Protein AF-A0A251UHU2-F1 (afdb_monomer)

Structure (mmCIF, N/CA/C/O backbone):
data_AF-A0A251UHU2-F1
#
_entry.id   AF-A0A251UHU2-F1
#
loop_
_atom_site.group_PDB
_atom_site.id
_atom_site.type_symbol
_atom_site.label_atom_id
_atom_site.label_alt_id
_atom_site.label_comp_id
_atom_site.label_asym_id
_atom_site.label_entity_id
_atom_site.label_seq_id
_atom_site.pdbx_PDB_ins_code
_atom_site.Cartn_x
_atom_site.Cartn_y
_atom_site.Cartn_z
_atom_site.occupancy
_atom_site.B_iso_or_equiv
_atom_site.auth_seq_id
_atom_site.auth_comp_id
_atom_site.auth_asym_id
_atom_site.auth_atom_id
_atom_site.pdbx_PDB_model_num
ATOM 1 N N . MET A 1 1 ? 0.086 -1.955 7.452 1.00 86.25 1 MET A N 1
ATOM 2 C CA . MET A 1 1 ? -1.345 -1.619 7.609 1.00 86.25 1 MET A CA 1
ATOM 3 C C . MET A 1 1 ? -1.827 -0.947 6.335 1.00 86.25 1 MET A C 1
ATOM 5 O O . MET A 1 1 ? -0.996 -0.385 5.625 1.00 86.25 1 MET A O 1
ATOM 9 N N . VAL A 1 2 ? -3.123 -1.005 6.042 1.00 81.69 2 VAL A N 1
ATOM 10 C CA . VAL A 1 2 ? -3.738 -0.276 4.916 1.00 81.69 2 VAL A CA 1
ATOM 11 C C . VAL A 1 2 ? -4.543 0.899 5.476 1.00 81.69 2 VAL A C 1
ATOM 13 O O . VAL A 1 2 ? -5.073 0.799 6.578 1.00 81.69 2 VAL A O 1
ATOM 16 N N . GLU A 1 3 ? -4.588 2.030 4.779 1.00 79.31 3 GLU A N 1
ATOM 17 C CA . GLU A 1 3 ? -5.449 3.163 5.156 1.00 79.31 3 GLU A CA 1
ATOM 18 C C . GLU A 1 3 ? -6.818 3.017 4.476 1.00 79.31 3 GLU A C 1
ATOM 20 O O . GLU A 1 3 ? -6.884 2.808 3.262 1.00 79.31 3 GLU A O 1
ATOM 25 N N . ASN A 1 4 ? -7.906 3.122 5.245 1.00 69.50 4 ASN A N 1
ATOM 26 C CA . ASN A 1 4 ? -9.261 3.173 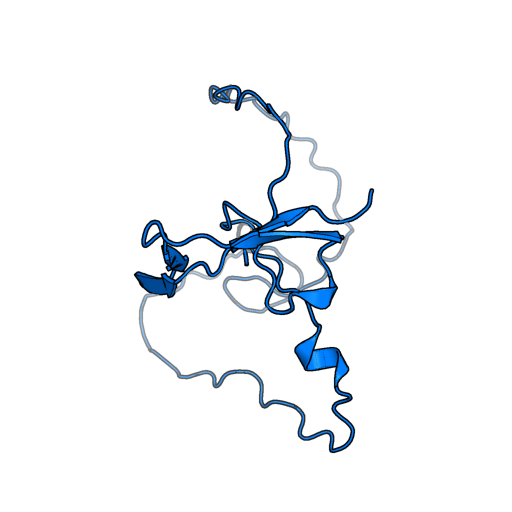4.690 1.00 69.50 4 ASN A CA 1
ATOM 27 C C . ASN A 1 4 ? -9.609 4.628 4.353 1.00 69.50 4 ASN A C 1
ATOM 29 O O . ASN A 1 4 ? -10.027 5.403 5.213 1.00 69.50 4 ASN A O 1
ATOM 33 N N . ASP A 1 5 ? -9.479 4.998 3.082 1.00 59.56 5 ASP A N 1
ATOM 34 C CA . ASP A 1 5 ? -10.172 6.167 2.554 1.00 59.56 5 ASP A CA 1
ATOM 35 C C . ASP A 1 5 ? -11.668 5.803 2.441 1.00 59.56 5 ASP A C 1
ATOM 37 O O . ASP A 1 5 ? -12.067 5.132 1.490 1.00 59.56 5 ASP A O 1
ATOM 41 N N . GLU A 1 6 ? -12.531 6.263 3.357 1.00 53.69 6 GLU A N 1
ATOM 42 C CA . GLU A 1 6 ? -14.007 6.203 3.215 1.00 53.69 6 GLU A CA 1
ATOM 43 C C . GLU A 1 6 ? -14.516 7.128 2.087 1.00 53.69 6 GLU A C 1
ATOM 45 O O . GLU A 1 6 ? -15.495 7.864 2.210 1.00 53.69 6 GLU A O 1
ATOM 50 N N . LYS A 1 7 ? -13.837 7.128 0.942 1.00 48.09 7 LYS A N 1
ATOM 51 C CA . LYS A 1 7 ? -14.311 7.758 -0.277 1.00 48.09 7 LYS A CA 1
ATOM 52 C C . LYS A 1 7 ? -15.122 6.708 -1.012 1.00 48.09 7 LYS A C 1
ATOM 54 O O . LYS A 1 7 ? -14.588 5.894 -1.760 1.00 48.09 7 LYS A O 1
ATOM 59 N N . THR A 1 8 ? -16.439 6.779 -0.853 1.00 41.94 8 THR A N 1
ATOM 60 C CA . THR A 1 8 ? -17.420 6.199 -1.780 1.00 41.94 8 THR A CA 1
ATOM 61 C C . THR A 1 8 ? -17.334 6.907 -3.142 1.00 41.94 8 THR A C 1
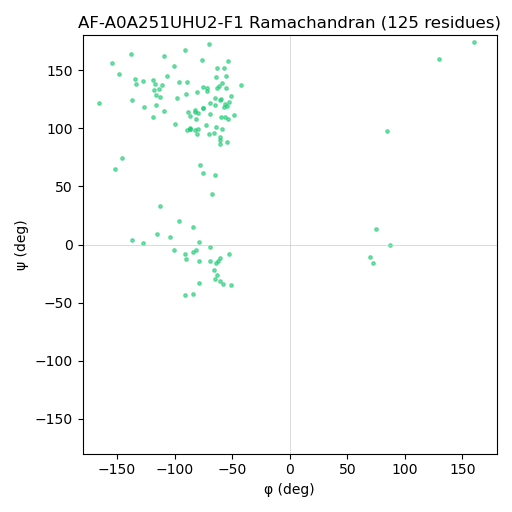ATOM 63 O O . THR A 1 8 ? -18.269 7.529 -3.636 1.00 41.94 8 THR A O 1
ATOM 66 N N . GLY A 1 9 ? -16.165 6.843 -3.776 1.00 43.12 9 GLY A N 1
ATOM 67 C CA . GLY A 1 9 ? -15.940 7.319 -5.125 1.00 43.12 9 GLY A CA 1
ATOM 68 C C . GLY A 1 9 ? -16.409 6.246 -6.089 1.00 43.12 9 GLY A C 1
ATOM 69 O O . GLY A 1 9 ? -15.686 5.292 -6.357 1.00 43.12 9 GLY A O 1
ATOM 70 N N . LYS A 1 10 ? -17.625 6.390 -6.625 1.00 38.62 10 LYS A N 1
ATOM 71 C CA . LYS A 1 10 ? -18.051 5.627 -7.803 1.00 38.62 10 LYS A CA 1
ATOM 72 C C . LYS A 1 10 ? -17.000 5.841 -8.895 1.00 38.62 10 LYS A C 1
ATOM 74 O O . LYS A 1 10 ? -16.913 6.932 -9.458 1.00 38.62 10 LYS A O 1
ATOM 79 N N . PHE A 1 11 ? -16.198 4.819 -9.188 1.00 46.44 11 PHE A N 1
ATOM 80 C CA . PHE A 1 11 ? -15.315 4.833 -10.347 1.00 46.44 11 PHE A CA 1
ATOM 81 C C . PHE A 1 11 ? -16.192 4.846 -11.597 1.00 46.44 11 PHE A C 1
ATOM 83 O O . PHE A 1 11 ? -16.677 3.813 -12.062 1.00 46.44 11 PHE A O 1
ATOM 90 N N . ASN A 1 12 ? -16.437 6.040 -12.133 1.00 51.53 12 ASN A N 1
ATOM 91 C CA . ASN A 1 12 ? -17.053 6.170 -13.437 1.00 51.53 12 ASN A CA 1
ATOM 92 C C . ASN A 1 12 ? -16.088 5.588 -14.468 1.00 51.53 12 ASN A C 1
ATOM 94 O O . ASN A 1 12 ? -14.954 6.037 -14.620 1.00 51.53 12 ASN A O 1
ATOM 98 N N . LYS A 1 13 ? -16.565 4.562 -15.171 1.00 43.00 13 LYS A N 1
ATOM 99 C CA . LYS A 1 13 ? -15.899 3.932 -16.305 1.00 43.00 13 LYS A CA 1
ATOM 100 C C . LYS A 1 13 ? -15.672 5.014 -17.366 1.00 43.00 13 LYS A C 1
ATOM 102 O O . LYS A 1 13 ? -16.609 5.387 -18.074 1.00 43.00 13 LYS A O 1
ATOM 107 N N . PHE A 1 14 ? -14.461 5.563 -17.441 1.00 48.03 14 PHE A N 1
ATOM 108 C CA . PHE A 1 14 ? -14.100 6.501 -18.498 1.00 48.03 14 PHE A CA 1
ATOM 109 C C . PHE A 1 14 ? -14.160 5.741 -19.825 1.00 48.03 14 PHE A C 1
ATOM 111 O O . PHE A 1 14 ? -13.290 4.936 -20.139 1.00 48.03 14 PHE A O 1
ATOM 118 N N . LYS A 1 15 ? -15.245 5.942 -20.579 1.00 48.28 15 LYS A N 1
ATOM 119 C CA . LYS A 1 15 ? -15.301 5.564 -21.989 1.00 48.28 15 LYS A CA 1
ATOM 120 C C . LYS A 1 15 ? -14.274 6.426 -22.715 1.00 48.28 15 LYS A C 1
ATOM 122 O O . LYS A 1 15 ? -14.330 7.653 -22.603 1.00 48.28 15 LYS A O 1
ATOM 127 N N . ASP A 1 16 ? -13.368 5.788 -23.447 1.00 50.25 16 ASP A N 1
ATOM 128 C CA . ASP A 1 16 ? -12.385 6.446 -24.303 1.00 50.25 16 ASP A CA 1
ATOM 129 C C . ASP A 1 16 ? -13.086 7.267 -25.391 1.00 50.25 16 ASP A C 1
ATOM 131 O O . ASP A 1 16 ? -13.312 6.815 -26.513 1.00 50.25 16 ASP A O 1
ATOM 135 N N . ASN A 1 17 ? -13.428 8.511 -25.069 1.00 50.50 17 ASN A N 1
ATOM 136 C CA . ASN A 1 17 ? -13.752 9.501 -26.077 1.00 50.50 17 ASN A CA 1
ATOM 137 C C . ASN A 1 17 ? -12.423 10.021 -26.620 1.00 50.50 17 ASN A C 1
ATOM 139 O O . ASN A 1 17 ? -11.775 10.868 -26.000 1.00 50.50 17 ASN A O 1
ATOM 143 N N . LYS A 1 18 ? -12.013 9.490 -27.779 1.00 52.62 18 LYS A N 1
ATOM 144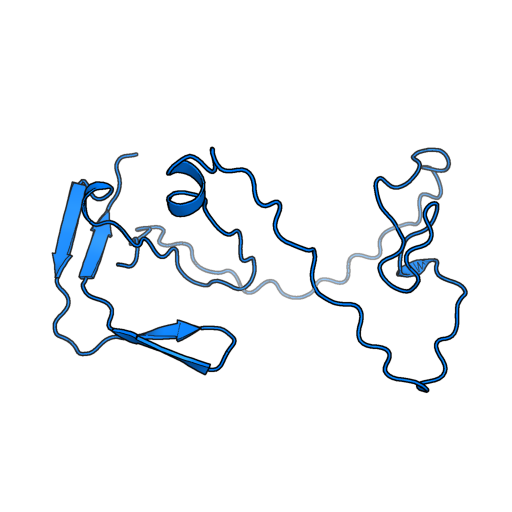 C CA . LYS A 1 18 ? -10.939 10.037 -28.620 1.00 52.62 18 LYS A CA 1
ATOM 145 C C . LYS A 1 18 ? -11.264 11.501 -28.931 1.00 52.62 18 LYS A C 1
ATOM 147 O O . LYS A 1 18 ? -11.892 11.815 -29.940 1.00 52.62 18 LYS A O 1
ATOM 152 N N . ARG A 1 19 ? -10.835 12.416 -28.063 1.00 54.66 19 ARG A N 1
ATOM 153 C CA . ARG A 1 19 ? -10.783 13.836 -28.399 1.00 54.66 19 ARG A CA 1
ATOM 154 C C . ARG A 1 19 ? -9.670 13.978 -29.426 1.00 54.66 19 ARG A C 1
ATOM 156 O O . ARG A 1 19 ? -8.506 13.721 -29.119 1.00 54.66 19 ARG A O 1
ATOM 163 N N . LYS A 1 20 ? -10.032 14.322 -30.662 1.00 48.88 20 LYS A N 1
ATOM 164 C CA . LYS A 1 20 ? -9.068 14.861 -31.620 1.00 48.88 20 LYS A CA 1
ATOM 165 C C . LYS A 1 20 ? -8.526 16.138 -30.980 1.00 48.88 20 LYS A C 1
ATOM 167 O O . LYS A 1 20 ? -9.282 17.080 -30.780 1.00 48.88 20 LYS A O 1
ATOM 172 N N . LEU A 1 21 ? -7.264 16.116 -30.562 1.00 56.38 21 LEU A N 1
ATOM 173 C CA . LEU A 1 21 ? -6.565 17.328 -30.165 1.00 56.38 21 LEU A CA 1
ATOM 174 C C . LEU A 1 21 ? -6.131 18.013 -31.455 1.00 56.38 21 LEU A C 1
ATOM 176 O O . LEU A 1 21 ? -5.319 17.459 -32.203 1.00 56.38 21 LEU A O 1
ATOM 180 N N . ASP A 1 22 ? -6.724 19.172 -31.721 1.00 47.00 22 ASP A N 1
ATOM 181 C CA . ASP A 1 22 ? -6.208 20.102 -32.712 1.00 47.00 22 ASP A CA 1
ATOM 182 C C . ASP A 1 22 ? -4.751 20.442 -32.378 1.00 47.00 22 ASP A C 1
ATOM 184 O O . ASP A 1 22 ? -4.356 20.604 -31.219 1.00 47.00 22 ASP A O 1
ATOM 188 N N . ARG A 1 23 ? -3.920 20.422 -33.420 1.00 51.06 23 ARG A N 1
ATOM 189 C CA . ARG A 1 23 ? -2.476 20.635 -33.339 1.00 51.06 23 ARG A CA 1
ATOM 190 C C . ARG A 1 23 ? -2.189 22.129 -33.252 1.00 51.06 23 ARG A C 1
ATOM 192 O O . ARG A 1 23 ? -1.979 22.763 -34.282 1.00 51.06 23 ARG A O 1
ATOM 199 N N . ASP A 1 24 ? -2.026 22.638 -32.040 1.00 46.78 24 ASP A N 1
ATOM 200 C CA . ASP A 1 24 ? -1.306 23.893 -31.837 1.00 46.78 24 ASP A CA 1
ATOM 201 C C . ASP A 1 24 ? 0.198 23.608 -31.704 1.00 46.78 24 ASP A C 1
ATOM 203 O O . ASP A 1 24 ? 0.713 23.171 -30.674 1.00 46.78 24 ASP A O 1
ATOM 207 N N . ASN A 1 25 ? 0.912 23.818 -32.814 1.00 53.56 25 ASN A N 1
ATOM 208 C CA . ASN A 1 25 ? 2.372 23.766 -32.928 1.00 53.56 25 ASN A CA 1
ATOM 209 C C . ASN A 1 25 ? 3.011 25.027 -32.322 1.00 53.56 25 ASN A C 1
ATOM 211 O O . ASN A 1 25 ? 3.663 25.794 -33.029 1.00 53.56 25 ASN A O 1
ATOM 215 N N . ASN A 1 26 ? 2.826 25.279 -31.025 1.00 57.22 26 ASN A N 1
ATOM 216 C CA . ASN A 1 26 ? 3.463 26.442 -30.410 1.00 57.22 26 ASN A CA 1
ATOM 217 C C . ASN A 1 26 ? 3.891 26.213 -28.959 1.00 57.22 26 ASN A C 1
ATOM 219 O O . ASN A 1 26 ? 3.279 26.714 -28.025 1.00 57.22 26 ASN A O 1
ATOM 223 N N . ASP A 1 27 ? 4.975 25.462 -28.768 1.00 55.28 27 ASP A N 1
ATOM 224 C CA . ASP A 1 27 ? 5.816 25.628 -27.574 1.00 55.28 27 ASP A CA 1
ATOM 225 C C . ASP A 1 27 ? 7.259 25.207 -27.919 1.00 55.28 27 ASP A C 1
ATOM 227 O O . ASP A 1 27 ? 7.784 24.185 -27.478 1.00 55.28 27 ASP A O 1
ATOM 231 N N . SER A 1 28 ? 7.891 25.956 -28.827 1.00 59.69 28 SER A N 1
ATOM 232 C CA . SER A 1 28 ? 9.209 25.643 -29.398 1.00 59.69 28 SER A CA 1
ATOM 233 C C . SER A 1 28 ? 10.403 26.108 -28.555 1.00 59.69 28 SER A C 1
ATOM 235 O O . SER A 1 28 ? 11.520 26.105 -29.062 1.00 59.69 28 SER A O 1
ATOM 237 N N . ASN A 1 29 ? 10.234 26.463 -27.272 1.00 58.50 29 ASN A N 1
ATOM 238 C CA . ASN A 1 29 ? 11.377 26.961 -26.488 1.00 58.50 29 ASN A CA 1
ATOM 239 C C . ASN A 1 29 ? 11.534 26.454 -25.049 1.00 58.50 29 ASN A C 1
ATOM 241 O O . ASN A 1 29 ? 12.484 26.839 -24.364 1.00 58.50 29 ASN A O 1
ATOM 245 N N . LYS A 1 30 ? 10.691 25.531 -24.575 1.00 58.25 30 LYS A N 1
ATOM 246 C CA . LYS A 1 30 ? 10.945 24.872 -23.285 1.00 58.25 30 LYS A CA 1
ATOM 247 C C . LYS A 1 30 ? 11.846 23.664 -23.499 1.00 58.25 30 LYS A C 1
ATOM 249 O O . LYS A 1 30 ? 11.389 22.593 -23.896 1.00 58.25 30 LYS A O 1
ATOM 254 N N . LYS A 1 31 ? 13.143 23.832 -23.215 1.00 61.50 31 LYS A N 1
ATOM 255 C CA . LYS A 1 31 ? 14.080 22.704 -23.116 1.00 61.50 31 LYS A CA 1
ATOM 256 C C . LYS A 1 31 ? 13.486 21.678 -22.139 1.00 61.50 31 LYS A C 1
ATOM 258 O O . LYS A 1 31 ? 13.198 22.047 -20.997 1.00 61.50 31 LYS A O 1
ATOM 263 N N . PRO A 1 32 ? 13.278 20.418 -22.553 1.00 60.16 32 PRO A N 1
ATOM 264 C CA . PRO A 1 32 ? 12.751 19.404 -21.656 1.00 60.16 32 PRO A CA 1
ATOM 265 C C . PRO A 1 32 ? 13.707 19.232 -20.472 1.00 60.16 32 PRO A C 1
ATOM 267 O O . PRO A 1 32 ? 14.905 19.009 -20.661 1.00 60.16 32 PRO A O 1
ATOM 270 N N . LYS A 1 33 ? 13.185 19.368 -19.246 1.00 64.19 33 LYS A N 1
ATOM 271 C CA . LYS A 1 33 ? 13.921 19.030 -18.024 1.00 64.19 33 LYS A CA 1
ATOM 272 C C . LYS A 1 33 ? 14.061 17.505 -17.984 1.00 64.19 33 LYS A C 1
ATOM 274 O O . LYS A 1 33 ? 13.127 16.814 -17.595 1.00 64.19 33 LYS A O 1
ATOM 279 N N . GLY A 1 34 ? 15.193 16.992 -18.464 1.00 75.25 34 GLY A N 1
ATOM 280 C CA . GLY A 1 34 ? 15.514 15.562 -18.477 1.00 75.25 34 GLY A CA 1
ATOM 281 C C . GLY A 1 34 ? 15.981 15.034 -19.836 1.00 75.25 34 GLY A C 1
ATOM 282 O O . GLY A 1 34 ? 15.755 15.636 -20.887 1.00 75.25 34 GLY A O 1
ATOM 283 N N . GLY A 1 35 ? 16.671 13.893 -19.800 1.00 87.50 35 GLY A N 1
ATOM 284 C CA . GLY A 1 35 ? 17.092 13.156 -20.989 1.00 87.50 35 GLY A CA 1
ATOM 285 C C . GLY A 1 35 ? 15.942 12.382 -21.636 1.00 87.50 35 GLY A C 1
ATOM 286 O O . GLY A 1 35 ? 14.942 12.048 -21.003 1.00 87.50 35 GLY A O 1
ATOM 287 N N . CYS A 1 36 ? 16.086 12.052 -22.914 1.00 89.12 36 CYS A N 1
ATOM 288 C CA . CYS A 1 36 ? 15.168 11.165 -23.608 1.00 89.12 36 CYS A CA 1
ATOM 289 C C . CYS A 1 36 ? 15.148 9.775 -22.953 1.00 89.12 36 CYS A C 1
ATOM 291 O O . CYS A 1 36 ? 16.162 9.087 -22.929 1.00 89.12 36 CYS A O 1
ATOM 293 N N . TRP A 1 37 ? 13.975 9.291 -22.545 1.00 87.12 37 TRP A N 1
ATOM 294 C CA . TRP A 1 37 ? 13.796 7.952 -21.958 1.00 87.12 37 TRP A CA 1
ATOM 295 C C . TRP A 1 37 ? 14.193 6.775 -22.867 1.00 87.12 37 TRP A C 1
ATOM 297 O O . TRP A 1 37 ? 14.225 5.637 -22.413 1.00 87.12 37 TRP A O 1
ATOM 307 N N . ARG A 1 38 ? 14.438 7.015 -24.164 1.00 86.19 38 ARG A N 1
ATOM 308 C CA . ARG A 1 38 ? 14.937 5.991 -25.097 1.00 86.19 38 ARG A CA 1
ATOM 309 C C . ARG A 1 38 ? 16.463 5.965 -25.168 1.00 86.19 38 ARG A C 1
ATOM 311 O O . ARG A 1 38 ? 17.034 4.887 -25.238 1.00 86.19 38 ARG A O 1
ATOM 318 N N . CYS A 1 39 ? 17.111 7.128 -25.239 1.00 89.19 39 CYS A N 1
ATOM 319 C CA . CYS A 1 39 ? 18.538 7.228 -25.577 1.00 89.19 39 CYS A CA 1
ATOM 320 C C . CYS A 1 39 ? 19.377 8.046 -24.584 1.00 89.19 39 CYS A C 1
ATOM 322 O O . CYS A 1 39 ? 20.555 8.273 -24.834 1.00 89.19 39 CYS A O 1
ATOM 324 N N . GLY A 1 40 ? 18.778 8.558 -23.511 1.00 86.06 40 GLY A N 1
ATOM 325 C CA . GLY A 1 40 ? 19.425 9.378 -22.485 1.00 86.06 40 GLY A CA 1
ATOM 326 C C . GLY A 1 40 ? 19.779 10.808 -22.909 1.00 86.06 40 GLY A C 1
ATOM 327 O O . GLY A 1 40 ? 20.017 11.649 -22.049 1.00 86.06 40 GLY A O 1
ATOM 328 N N . LYS A 1 41 ? 19.786 11.133 -24.210 1.00 84.06 41 LYS A N 1
ATOM 329 C CA . LYS A 1 41 ? 20.196 12.463 -24.694 1.00 84.06 41 LYS A CA 1
ATOM 3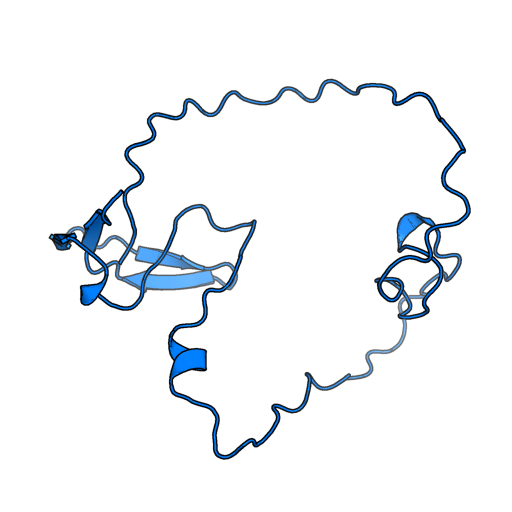30 C C . LYS A 1 41 ? 19.145 13.537 -24.370 1.00 84.06 41 LYS A C 1
ATOM 332 O O . LYS A 1 41 ? 17.961 13.296 -24.617 1.00 84.06 41 LYS A O 1
ATOM 337 N N . PRO A 1 42 ? 19.544 14.718 -23.870 1.00 84.75 42 PRO A N 1
ATOM 338 C CA . PRO A 1 42 ? 18.625 15.826 -23.618 1.00 84.75 42 PRO A CA 1
ATOM 339 C C . PRO A 1 42 ? 18.106 16.445 -24.926 1.00 84.75 42 PRO A C 1
ATOM 341 O O . PRO A 1 42 ? 18.558 16.116 -26.024 1.00 84.75 42 PRO A O 1
ATOM 344 N N . GLY A 1 43 ? 17.140 17.357 -24.810 1.00 85.69 43 GLY A N 1
ATOM 345 C CA . GLY A 1 43 ? 16.645 18.153 -25.941 1.00 85.69 43 GLY A CA 1
ATOM 346 C C . GLY A 1 43 ? 15.523 17.512 -26.761 1.00 85.69 43 GLY A C 1
ATOM 347 O O . GLY A 1 43 ? 15.034 18.141 -27.691 1.00 85.69 43 GLY A O 1
ATOM 348 N N . HIS A 1 44 ? 15.078 16.300 -26.421 1.00 89.69 44 HIS A N 1
ATOM 349 C CA . HIS A 1 44 ? 13.892 15.683 -27.019 1.00 89.69 44 HIS A CA 1
ATOM 350 C C . HIS A 1 44 ? 13.258 14.650 -26.079 1.00 89.69 44 HIS A C 1
ATOM 352 O O . HIS A 1 44 ? 13.932 14.070 -25.228 1.00 89.69 44 HIS A O 1
ATOM 358 N N . PHE A 1 45 ? 11.961 14.385 -26.253 1.00 87.88 45 PHE A N 1
ATOM 359 C CA . PHE A 1 45 ? 11.264 13.309 -25.544 1.00 87.88 45 PHE A CA 1
ATOM 360 C C . PHE A 1 45 ? 11.305 11.995 -26.334 1.00 87.88 45 PHE A C 1
ATOM 362 O O . PHE A 1 45 ? 11.598 11.969 -27.528 1.00 87.88 45 PHE A O 1
ATOM 369 N N . LYS A 1 46 ? 10.933 10.879 -25.688 1.00 85.88 46 LYS A N 1
ATOM 370 C CA . LYS A 1 46 ? 10.864 9.542 -26.316 1.00 85.88 46 LYS A CA 1
ATOM 371 C C . LYS A 1 46 ? 10.058 9.523 -27.624 1.00 85.88 46 LYS A C 1
ATOM 373 O O . LYS A 1 46 ? 10.433 8.782 -28.536 1.00 85.88 46 LYS A O 1
ATOM 378 N N . LYS A 1 47 ? 8.990 10.331 -27.707 1.00 85.31 47 LY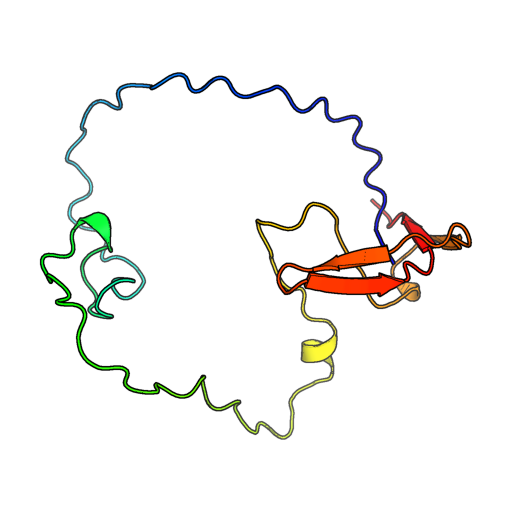S A N 1
ATOM 379 C CA . LYS A 1 47 ? 8.123 10.478 -28.891 1.00 85.31 47 LYS A CA 1
ATOM 380 C C . LYS A 1 47 ? 8.845 11.079 -30.107 1.00 85.31 47 LYS A C 1
ATOM 382 O O . LYS A 1 47 ? 8.532 10.707 -31.228 1.00 85.31 47 LYS A O 1
ATOM 387 N N . ASP A 1 48 ? 9.854 11.916 -29.872 1.00 85.31 48 ASP A N 1
ATOM 388 C CA . ASP A 1 48 ? 10.606 12.642 -30.904 1.00 85.31 48 ASP A CA 1
ATOM 389 C C . ASP A 1 48 ? 11.989 12.008 -31.156 1.00 85.31 48 ASP A C 1
ATOM 391 O O . ASP A 1 48 ? 12.831 12.550 -31.875 1.00 85.31 48 ASP A O 1
ATOM 395 N N . CYS A 1 49 ? 12.265 10.851 -30.541 1.00 89.12 49 CYS A N 1
ATOM 396 C CA . CYS A 1 49 ? 13.562 10.199 -30.644 1.00 89.12 49 CYS A CA 1
ATOM 397 C C . CYS A 1 49 ? 13.734 9.514 -32.001 1.00 89.12 49 CYS A C 1
ATOM 399 O O . CYS A 1 49 ? 13.042 8.547 -32.316 1.00 89.12 49 CYS A O 1
ATOM 401 N N . ARG A 1 50 ? 14.721 9.979 -32.774 1.00 89.12 50 ARG A N 1
ATOM 402 C CA . ARG A 1 50 ? 15.064 9.434 -34.098 1.00 89.12 50 ARG A CA 1
ATOM 403 C C . ARG A 1 50 ? 15.939 8.174 -34.044 1.00 89.12 50 ARG A C 1
ATOM 405 O O . ARG A 1 50 ? 16.221 7.584 -35.083 1.00 89.12 50 ARG A O 1
ATOM 412 N N . VAL A 1 51 ? 16.375 7.756 -32.852 1.00 85.00 51 VAL A N 1
ATOM 413 C CA . VAL A 1 51 ? 17.211 6.559 -32.675 1.00 85.00 51 VAL A CA 1
ATOM 414 C C . VAL A 1 51 ? 16.353 5.300 -32.824 1.00 85.00 51 VAL A C 1
ATOM 416 O O . VAL A 1 51 ? 15.457 5.040 -32.015 1.00 85.00 51 VAL A O 1
ATOM 419 N N . LYS A 1 52 ? 16.664 4.488 -33.838 1.00 79.44 52 LYS A N 1
ATOM 420 C CA . LYS A 1 52 ? 16.176 3.110 -33.959 1.00 79.44 52 LYS A CA 1
ATOM 421 C C . LYS A 1 52 ? 17.069 2.224 -33.091 1.00 79.44 52 LYS A C 1
ATOM 423 O O . LYS A 1 52 ? 18.256 2.110 -33.372 1.00 79.44 52 LYS A O 1
ATOM 428 N N . ILE A 1 53 ? 16.524 1.632 -32.029 1.00 70.06 53 ILE A N 1
ATOM 429 C CA . ILE A 1 53 ? 17.248 0.593 -31.289 1.00 70.06 53 ILE A CA 1
ATOM 430 C C . ILE A 1 53 ? 17.046 -0.703 -32.063 1.00 70.06 53 ILE A C 1
ATOM 432 O O . ILE A 1 53 ? 15.943 -1.245 -32.086 1.00 70.06 53 ILE A O 1
ATOM 436 N N . THR A 1 54 ? 18.095 -1.172 -32.728 1.00 55.97 54 THR A N 1
ATOM 437 C CA . THR A 1 54 ? 18.201 -2.576 -33.117 1.00 55.97 54 THR A CA 1
ATOM 438 C C . THR A 1 54 ? 18.404 -3.365 -31.833 1.00 55.97 54 THR A C 1
ATOM 440 O O . THR A 1 54 ? 19.319 -3.070 -31.068 1.00 55.97 54 THR A O 1
ATOM 443 N N . SER A 1 55 ? 17.512 -4.308 -31.548 1.00 58.28 55 SER A N 1
ATOM 444 C CA . SER A 1 55 ? 17.592 -5.186 -30.383 1.00 58.28 55 SER A CA 1
ATOM 445 C C . SER A 1 55 ? 18.878 -6.014 -30.444 1.00 58.28 55 SER A C 1
ATOM 447 O O . SER A 1 55 ? 18.917 -7.062 -31.079 1.00 58.28 55 SER A O 1
ATOM 449 N N . GLY A 1 56 ? 19.938 -5.508 -29.818 1.00 50.44 56 GLY A N 1
ATOM 450 C CA . GLY A 1 56 ? 21.253 -6.127 -29.778 1.00 50.44 56 GLY A CA 1
ATOM 451 C C . GLY A 1 56 ? 22.116 -5.478 -28.700 1.00 50.44 56 GLY A C 1
ATOM 452 O O . GLY A 1 56 ? 22.366 -4.279 -28.744 1.00 50.44 56 GLY A O 1
ATOM 453 N N . ASN A 1 57 ? 22.563 -6.317 -27.767 1.00 42.59 57 ASN A N 1
ATOM 454 C CA . ASN A 1 57 ? 23.495 -6.086 -26.660 1.00 42.59 57 ASN A CA 1
ATOM 455 C C . ASN A 1 57 ? 22.927 -5.502 -25.356 1.00 42.59 57 ASN A C 1
ATOM 457 O O . ASN A 1 57 ? 22.807 -4.299 -25.140 1.00 42.59 57 ASN A O 1
ATOM 461 N N . LYS A 1 58 ? 22.677 -6.445 -24.436 1.00 54.16 58 LYS A N 1
ATOM 462 C CA . LYS A 1 58 ? 22.687 -6.253 -22.987 1.00 54.16 58 LYS A CA 1
ATOM 463 C C . LYS A 1 58 ? 24.036 -5.653 -22.571 1.00 54.16 58 LYS A C 1
ATOM 465 O O . LYS A 1 58 ? 25.065 -6.300 -22.739 1.00 54.16 58 LYS A O 1
ATOM 470 N N . ALA A 1 59 ? 24.016 -4.470 -21.974 1.00 41.50 59 ALA A N 1
ATOM 471 C CA . ALA A 1 59 ? 25.099 -3.985 -21.132 1.00 41.50 59 ALA A CA 1
ATOM 472 C C . ALA A 1 59 ? 24.484 -3.584 -19.791 1.00 41.50 59 ALA A C 1
ATOM 474 O O . ALA A 1 59 ? 23.591 -2.740 -19.732 1.00 41.50 59 ALA A O 1
ATOM 475 N N . ASN A 1 60 ? 24.927 -4.261 -18.734 1.00 53.00 60 ASN A N 1
ATOM 476 C CA . ASN A 1 60 ? 24.614 -3.941 -17.351 1.00 53.00 60 ASN A CA 1
ATOM 477 C C . ASN A 1 60 ? 25.035 -2.494 -17.078 1.00 53.00 60 ASN A C 1
ATOM 479 O O . ASN A 1 60 ? 26.228 -2.208 -17.019 1.00 53.00 60 ASN A O 1
ATOM 483 N N . ILE A 1 61 ? 24.074 -1.590 -16.906 1.00 44.81 61 ILE A N 1
ATOM 484 C CA . ILE A 1 61 ? 24.337 -0.333 -16.213 1.00 44.81 61 ILE A CA 1
ATOM 485 C C . ILE A 1 61 ? 23.824 -0.548 -14.801 1.00 44.81 61 ILE A C 1
ATOM 487 O O . ILE A 1 61 ? 22.620 -0.635 -14.561 1.00 44.81 61 ILE A O 1
ATOM 491 N N . ALA A 1 62 ? 24.796 -0.750 -13.915 1.00 47.06 62 ALA A N 1
ATOM 492 C CA . ALA A 1 62 ? 24.636 -0.794 -12.478 1.00 47.06 62 ALA A CA 1
ATOM 493 C C . ALA A 1 62 ? 23.682 0.315 -12.018 1.00 47.06 62 ALA A C 1
ATOM 495 O O . ALA A 1 62 ? 23.758 1.451 -12.495 1.00 47.06 62 ALA A O 1
ATOM 496 N N . GLY A 1 63 ? 22.780 -0.036 -11.099 1.00 49.47 63 GLY A N 1
ATOM 497 C CA . GLY A 1 63 ? 21.951 0.940 -10.402 1.00 49.47 63 GLY A CA 1
ATOM 498 C C . GLY A 1 63 ? 22.818 2.031 -9.762 1.00 49.47 63 GLY A C 1
ATOM 499 O O . GLY A 1 63 ? 24.014 1.813 -9.544 1.00 49.47 63 GLY A O 1
ATOM 500 N N . PRO A 1 64 ? 22.245 3.212 -9.483 1.00 53.28 64 PRO A N 1
ATOM 501 C CA . PRO A 1 64 ? 22.996 4.290 -8.866 1.00 53.28 64 PRO A CA 1
ATOM 502 C C . PRO A 1 64 ? 23.598 3.773 -7.560 1.00 53.28 64 PRO A C 1
ATOM 504 O O . PRO A 1 64 ? 22.895 3.282 -6.678 1.00 53.28 64 PRO A O 1
ATOM 507 N N . SER A 1 65 ? 24.924 3.842 -7.490 1.00 51.75 65 SER A N 1
ATOM 508 C CA . SER A 1 65 ? 25.695 3.699 -6.268 1.00 51.75 65 SER A CA 1
ATOM 509 C C . SER A 1 65 ? 25.059 4.590 -5.209 1.00 51.75 65 SER A C 1
ATOM 511 O O . SER A 1 65 ? 25.092 5.814 -5.346 1.00 51.75 65 SER A O 1
ATOM 513 N N . GLY A 1 66 ? 24.454 3.971 -4.194 1.00 45.97 66 GLY A N 1
ATOM 514 C CA . GLY A 1 66 ? 24.005 4.683 -3.007 1.00 45.97 66 GLY A CA 1
ATOM 515 C C . GLY A 1 66 ? 25.164 5.515 -2.474 1.00 45.97 66 GLY A C 1
ATOM 516 O O . GLY A 1 66 ? 26.281 5.009 -2.320 1.00 45.97 66 GLY A O 1
ATOM 517 N N . SER A 1 67 ? 24.915 6.802 -2.259 1.00 57.03 67 SER A N 1
ATOM 518 C CA . SER A 1 67 ? 25.822 7.651 -1.510 1.00 57.03 67 SER A CA 1
ATOM 519 C C . SER A 1 67 ? 26.001 7.024 -0.128 1.00 57.03 67 SER A C 1
ATOM 521 O O . SER A 1 67 ? 25.046 6.817 0.616 1.00 57.03 67 SER A O 1
ATOM 523 N N . LYS A 1 68 ? 27.238 6.646 0.208 1.00 50.31 68 LYS A N 1
ATOM 524 C CA . LYS A 1 68 ? 27.606 6.297 1.582 1.00 50.31 68 LYS A CA 1
ATOM 525 C C . LYS A 1 68 ? 27.778 7.596 2.362 1.00 50.31 68 LYS A C 1
ATOM 527 O O . LYS A 1 68 ? 28.897 7.952 2.717 1.00 50.31 68 LYS A O 1
ATOM 532 N N . ASP A 1 69 ? 26.682 8.307 2.589 1.00 56.38 69 ASP A N 1
ATOM 533 C CA . ASP A 1 69 ? 26.668 9.408 3.540 1.00 56.38 69 ASP A CA 1
ATOM 534 C C . ASP A 1 69 ? 26.482 8.802 4.942 1.00 56.38 69 ASP A C 1
ATOM 536 O O . ASP A 1 69 ? 25.449 8.189 5.213 1.00 56.38 69 ASP A O 1
ATOM 540 N N . PRO A 1 70 ? 27.457 8.926 5.864 1.00 54.91 70 PRO A N 1
ATOM 541 C CA . PRO A 1 70 ? 27.344 8.378 7.221 1.00 54.91 70 PRO A CA 1
ATOM 542 C C . PRO A 1 70 ? 26.310 9.118 8.087 1.00 54.91 70 PRO A C 1
ATOM 544 O O . PRO A 1 70 ? 26.076 8.731 9.227 1.00 54.91 70 PRO A O 1
ATOM 547 N N . ASN A 1 71 ? 25.689 10.168 7.543 1.00 55.34 71 ASN A N 1
ATOM 548 C CA . ASN A 1 71 ? 24.592 10.917 8.140 1.00 55.34 71 ASN A CA 1
ATOM 549 C C 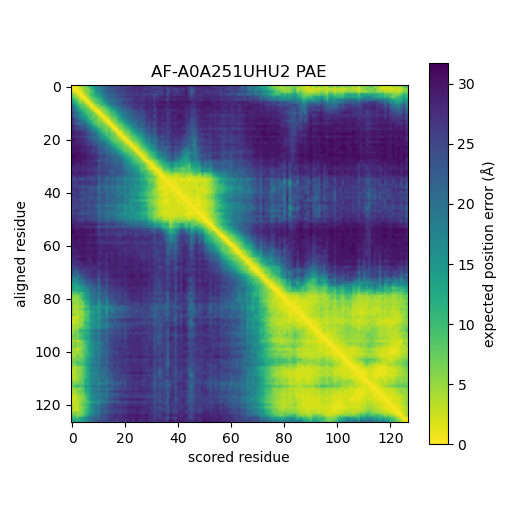. ASN A 1 71 ? 23.285 10.720 7.355 1.00 55.34 71 ASN A C 1
ATOM 551 O O . ASN A 1 71 ? 22.498 11.659 7.248 1.00 55.34 71 ASN A O 1
ATOM 555 N N . ALA A 1 72 ? 23.068 9.536 6.768 1.00 54.28 72 ALA A N 1
ATOM 556 C CA . ALA A 1 72 ? 21.741 9.126 6.320 1.00 54.28 72 ALA A CA 1
ATOM 557 C C . ALA A 1 72 ? 20.833 9.107 7.557 1.00 54.28 72 ALA A C 1
ATOM 559 O O . ALA A 1 72 ? 20.799 8.148 8.334 1.00 54.28 72 ALA A O 1
ATOM 560 N N . SER A 1 73 ? 20.210 10.255 7.812 1.00 59.12 73 SER A N 1
ATOM 561 C CA . SER A 1 73 ? 19.295 10.472 8.912 1.00 59.12 73 SER A CA 1
ATOM 562 C C . SER A 1 73 ? 18.178 9.444 8.798 1.00 59.12 73 SER A C 1
ATOM 564 O O . SER A 1 73 ? 17.823 8.981 7.715 1.00 59.12 73 SER A O 1
ATOM 566 N N . GLN A 1 74 ? 17.594 9.075 9.933 1.00 57.75 74 GLN A N 1
ATOM 567 C CA . GLN A 1 74 ? 16.470 8.138 10.009 1.00 57.75 74 GLN A CA 1
ATOM 568 C C . GLN A 1 74 ? 15.271 8.517 9.103 1.00 57.75 74 GLN A C 1
ATOM 570 O O . GLN A 1 74 ? 14.355 7.710 8.950 1.00 57.75 74 GLN A O 1
ATOM 575 N N . ASP A 1 75 ? 15.286 9.702 8.484 1.00 58.97 75 ASP A N 1
ATOM 576 C CA . ASP A 1 75 ? 14.315 10.191 7.505 1.00 58.97 75 ASP A CA 1
ATOM 577 C C . ASP A 1 75 ? 14.162 9.305 6.268 1.00 58.97 75 ASP A C 1
ATOM 579 O O . ASP A 1 75 ? 13.038 9.147 5.792 1.00 58.97 75 ASP A O 1
ATOM 583 N N . ASP A 1 76 ? 15.221 8.650 5.778 1.00 64.00 76 ASP A N 1
ATOM 584 C CA . ASP A 1 76 ? 15.094 7.768 4.604 1.00 64.00 76 ASP A CA 1
ATOM 585 C C . ASP A 1 76 ? 14.159 6.575 4.880 1.00 64.00 76 ASP A C 1
ATOM 587 O O . ASP A 1 76 ? 13.506 6.054 3.975 1.00 64.00 76 ASP A O 1
ATOM 591 N N . MET A 1 77 ? 14.021 6.166 6.148 1.00 66.69 77 MET A N 1
ATOM 592 C CA . MET A 1 77 ? 13.082 5.114 6.553 1.00 66.69 77 MET A CA 1
ATOM 593 C C . MET A 1 77 ? 11.628 5.594 6.672 1.00 66.69 77 MET A C 1
ATOM 595 O O . MET A 1 77 ? 10.727 4.757 6.771 1.00 66.69 77 MET A O 1
ATOM 599 N N . LEU A 1 78 ? 11.398 6.910 6.698 1.00 72.00 78 LEU A N 1
ATOM 600 C CA . LEU A 1 78 ? 10.077 7.545 6.733 1.00 72.00 78 LEU A CA 1
ATOM 601 C C . LEU A 1 78 ? 9.644 8.064 5.353 1.00 72.00 78 LEU A C 1
ATOM 603 O O . LEU A 1 78 ? 8.514 8.532 5.201 1.00 72.00 78 LEU A O 1
ATOM 607 N N . ALA A 1 79 ? 10.520 7.971 4.350 1.00 80.12 79 ALA A N 1
ATOM 608 C CA . ALA A 1 79 ? 10.236 8.398 2.992 1.00 80.12 79 ALA A CA 1
ATOM 609 C C . ALA A 1 79 ? 9.097 7.579 2.360 1.00 80.12 79 ALA A C 1
ATOM 611 O O . ALA A 1 79 ? 9.053 6.347 2.429 1.00 80.12 79 ALA A O 1
ATOM 612 N N . TRP A 1 80 ? 8.173 8.284 1.705 1.00 84.25 80 TRP A N 1
ATOM 613 C CA . TRP A 1 80 ? 7.059 7.683 0.978 1.00 84.25 80 TRP A CA 1
ATOM 614 C C . TRP A 1 80 ? 7.464 7.401 -0.466 1.00 84.25 80 TRP A C 1
ATOM 616 O O . TRP A 1 80 ? 8.096 8.226 -1.125 1.00 84.25 80 TRP A O 1
ATOM 626 N N . TRP A 1 81 ? 7.037 6.250 -0.975 1.00 87.38 8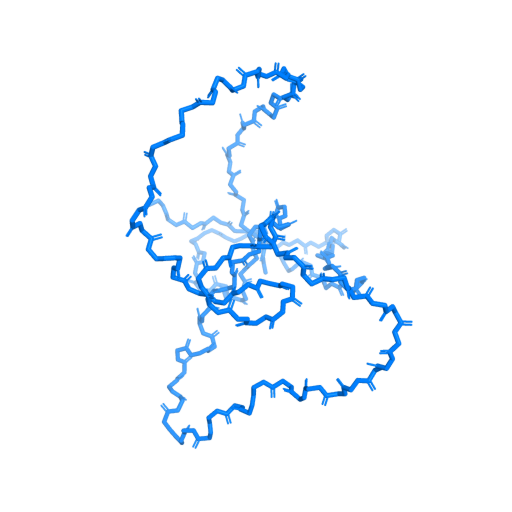1 TRP A N 1
ATOM 627 C CA . TRP A 1 81 ? 7.196 5.891 -2.379 1.00 87.38 81 TRP A CA 1
ATOM 628 C C . TRP A 1 81 ? 5.893 6.204 -3.107 1.00 87.38 81 TRP A C 1
ATOM 630 O O . TRP A 1 81 ? 4.825 5.756 -2.692 1.00 87.38 81 TRP A O 1
ATOM 640 N N . VAL A 1 82 ? 5.973 6.980 -4.188 1.00 89.69 82 VAL A N 1
ATOM 641 C CA . VAL A 1 82 ? 4.813 7.257 -5.039 1.00 89.69 82 VAL A CA 1
ATOM 642 C C . VAL A 1 82 ? 4.722 6.167 -6.098 1.00 89.69 82 VAL A C 1
ATOM 644 O O . VAL A 1 82 ? 5.579 6.079 -6.975 1.00 89.69 82 VAL A O 1
ATOM 647 N N . ASP A 1 83 ? 3.666 5.363 -6.029 1.00 90.25 83 ASP A N 1
ATOM 648 C CA . ASP A 1 83 ? 3.350 4.336 -7.018 1.00 90.25 83 ASP A CA 1
ATOM 649 C C . ASP A 1 83 ? 1.987 4.627 -7.656 1.00 90.25 83 ASP A C 1
ATOM 651 O O . ASP A 1 83 ? 0.942 4.494 -7.023 1.00 90.25 83 ASP A O 1
ATOM 655 N N . SER A 1 84 ? 1.986 5.023 -8.933 1.00 92.06 84 SER A N 1
ATOM 656 C CA . SER A 1 84 ? 0.749 5.275 -9.684 1.00 92.06 84 SER A CA 1
ATOM 657 C C . SER A 1 84 ? -0.057 4.005 -9.981 1.00 92.06 84 SER A C 1
ATOM 659 O O . SER A 1 84 ? -1.198 4.106 -10.425 1.00 92.06 84 SER A O 1
ATOM 661 N N . GLY A 1 85 ? 0.547 2.824 -9.815 1.00 91.38 85 GLY A N 1
ATOM 662 C CA . GLY A 1 85 ? -0.110 1.528 -9.967 1.00 91.38 85 GLY A CA 1
ATOM 663 C C . GLY A 1 85 ? -0.718 0.987 -8.672 1.00 91.38 85 GLY A C 1
ATOM 664 O O . GLY A 1 85 ? -1.435 -0.013 -8.726 1.00 91.38 85 GLY A O 1
ATOM 665 N N . ALA A 1 86 ? -0.462 1.625 -7.526 1.00 90.44 86 ALA A N 1
ATOM 666 C CA . ALA A 1 86 ? -0.996 1.182 -6.247 1.00 90.44 86 ALA A CA 1
ATOM 667 C C . ALA A 1 86 ? -2.507 1.449 -6.154 1.00 90.44 86 ALA A C 1
ATOM 669 O O . ALA A 1 86 ? -2.988 2.547 -6.434 1.00 90.44 86 ALA A O 1
ATOM 670 N N . THR A 1 87 ? -3.266 0.442 -5.719 1.00 91.44 87 THR A N 1
ATOM 671 C CA . THR A 1 87 ? -4.718 0.555 -5.485 1.00 91.44 87 THR A CA 1
ATOM 672 C C . THR A 1 87 ? -5.064 0.986 -4.063 1.00 91.44 87 THR A C 1
ATOM 674 O O . THR A 1 87 ? -6.219 1.292 -3.777 1.00 91.44 87 THR A O 1
ATOM 677 N N . SER A 1 88 ? -4.091 0.965 -3.154 1.00 88.75 88 SER A N 1
ATOM 678 C CA . SER A 1 88 ? -4.285 1.251 -1.734 1.00 88.75 88 SER A CA 1
ATOM 679 C C . SER A 1 88 ? -3.035 1.896 -1.149 1.00 88.75 88 SER A C 1
ATOM 681 O O . SER A 1 88 ? -1.917 1.564 -1.547 1.00 88.75 88 SER A O 1
ATOM 683 N N . HIS A 1 89 ? -3.221 2.788 -0.177 1.00 88.94 89 HIS A N 1
ATOM 684 C CA . HIS A 1 89 ? -2.119 3.350 0.597 1.00 88.94 89 HIS A CA 1
ATOM 685 C C . HIS A 1 89 ? -1.700 2.367 1.692 1.00 88.94 89 HIS A C 1
ATOM 687 O O . HIS A 1 89 ? -2.534 1.850 2.438 1.00 88.94 89 HIS A O 1
ATOM 693 N N . VAL A 1 90 ? -0.396 2.110 1.788 1.00 89.38 90 VAL A N 1
ATOM 694 C CA . VAL A 1 90 ? 0.184 1.181 2.762 1.00 89.38 90 VAL A CA 1
ATOM 695 C C . VAL A 1 90 ? 1.092 1.958 3.699 1.00 89.38 90 VAL A C 1
ATOM 697 O O . VAL A 1 90 ? 1.983 2.678 3.254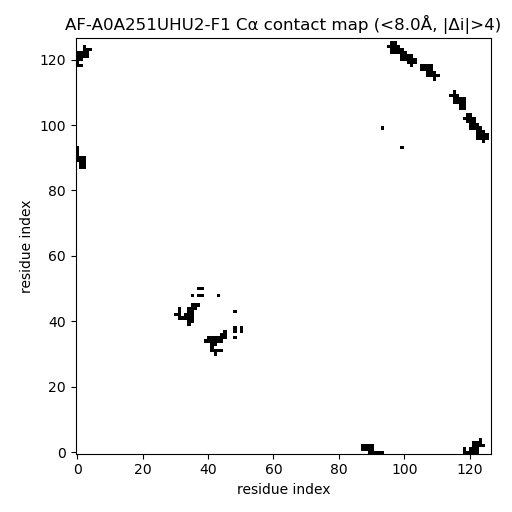 1.00 89.38 90 VAL A O 1
ATOM 700 N N . CYS A 1 91 ? 0.893 1.779 5.001 1.00 88.50 91 CYS A N 1
ATOM 701 C CA . CYS A 1 91 ? 1.743 2.363 6.029 1.00 88.50 91 CYS A CA 1
ATOM 702 C C . CYS A 1 91 ? 2.438 1.262 6.837 1.00 88.50 91 CYS A C 1
ATOM 704 O O . CYS A 1 91 ? 1.832 0.243 7.192 1.00 88.50 91 CYS A O 1
ATOM 706 N N . LYS A 1 92 ? 3.723 1.475 7.129 1.00 85.25 92 LYS A N 1
ATOM 707 C CA . LYS A 1 92 ? 4.548 0.566 7.935 1.00 85.25 92 LYS A CA 1
ATOM 708 C C . LYS A 1 92 ? 4.296 0.717 9.436 1.00 85.25 92 LYS A C 1
ATOM 710 O O . LYS A 1 92 ? 4.441 -0.256 10.169 1.00 85.25 92 LYS A O 1
ATOM 715 N N . ASP A 1 93 ? 3.983 1.926 9.889 1.00 84.00 93 ASP A N 1
ATOM 716 C CA . ASP A 1 93 ? 4.091 2.296 11.297 1.00 84.00 93 ASP A CA 1
ATOM 717 C C . ASP A 1 93 ? 2.707 2.631 11.874 1.00 84.00 93 ASP A C 1
ATOM 719 O O . ASP A 1 93 ? 2.002 3.512 11.384 1.00 84.00 93 ASP A O 1
ATOM 723 N N . LEU A 1 94 ? 2.311 1.872 12.902 1.00 83.38 94 LEU A N 1
ATOM 724 C CA . LEU A 1 94 ? 0.986 1.932 13.527 1.00 83.38 94 LEU A CA 1
ATOM 725 C C . LEU A 1 94 ? 0.702 3.317 14.123 1.00 83.38 94 LEU A C 1
ATOM 727 O O . LEU A 1 94 ? -0.441 3.759 14.145 1.00 83.38 94 LEU A O 1
ATOM 731 N N . LYS A 1 95 ? 1.748 4.013 14.584 1.00 83.19 95 LYS A N 1
ATOM 732 C CA . LYS A 1 95 ? 1.623 5.281 15.316 1.00 83.19 95 LYS A CA 1
ATOM 733 C C . LYS A 1 95 ? 1.013 6.422 14.494 1.00 83.19 95 LYS A C 1
ATOM 735 O O . LYS A 1 95 ? 0.636 7.441 15.059 1.00 83.19 95 LYS A O 1
ATOM 740 N N . TRP A 1 96 ? 0.966 6.280 13.169 1.00 80.94 96 TRP A N 1
ATOM 741 C CA . TRP A 1 96 ? 0.390 7.282 12.267 1.00 80.94 96 TRP A CA 1
ATOM 742 C C . TRP A 1 96 ? -1.127 7.164 12.122 1.00 80.94 96 TRP A C 1
ATOM 744 O O . TRP A 1 96 ? -1.744 8.020 11.489 1.00 80.94 96 TRP A O 1
ATOM 754 N N . PHE A 1 97 ? -1.724 6.121 12.693 1.00 85.38 97 PHE A N 1
ATOM 755 C CA . PHE A 1 97 ? -3.164 5.938 12.722 1.00 85.38 97 PHE A CA 1
ATOM 756 C C . PHE A 1 97 ? -3.733 6.448 14.043 1.00 85.38 97 PHE A C 1
ATOM 758 O O . PHE A 1 97 ? -3.157 6.244 15.108 1.00 85.38 97 PHE A O 1
ATOM 765 N N . GLN A 1 98 ? -4.880 7.111 13.957 1.00 85.88 98 GLN A N 1
ATOM 766 C CA . GLN A 1 98 ? -5.679 7.492 15.120 1.00 85.88 98 GLN A CA 1
ATOM 767 C C . GLN A 1 98 ? -6.578 6.356 15.568 1.00 85.88 98 GLN A C 1
ATOM 769 O O . GLN A 1 98 ? -6.708 6.077 16.754 1.00 85.88 98 GLN A O 1
ATOM 774 N N . GLU A 1 99 ? -7.175 5.702 14.580 1.00 89.19 99 GLU A N 1
ATOM 775 C CA . GLU A 1 99 ? -8.010 4.531 14.752 1.00 89.19 99 GLU A CA 1
ATOM 776 C C . GLU A 1 99 ? -7.341 3.390 14.002 1.00 89.19 99 GLU A C 1
ATOM 778 O O . GLU A 1 99 ? -6.914 3.562 12.856 1.00 89.19 99 GLU A O 1
ATOM 783 N N . PHE A 1 100 ? -7.236 2.237 14.652 1.00 91.44 100 PHE A N 1
ATOM 784 C CA . PHE A 1 100 ? -6.669 1.032 14.074 1.00 91.44 100 PHE A CA 1
ATOM 785 C C . PHE A 1 100 ? -7.538 -0.165 14.442 1.00 91.44 100 PHE A C 1
ATOM 787 O O . PHE A 1 100 ? -7.752 -0.445 15.621 1.00 91.44 100 PHE A O 1
ATOM 794 N N . GLU A 1 101 ? -7.986 -0.884 13.422 1.00 91.88 101 GLU A N 1
ATOM 795 C CA . GLU A 1 101 ? -8.722 -2.131 13.544 1.00 91.88 101 GLU A CA 1
ATOM 796 C C . GLU A 1 101 ? -7.822 -3.283 13.077 1.00 91.88 101 GLU A C 1
ATOM 798 O O . GLU A 1 101 ? -7.437 -3.322 11.899 1.00 91.88 101 GLU A O 1
ATOM 803 N N . PRO A 1 102 ? -7.431 -4.210 13.972 1.00 92.06 102 PRO A N 1
ATOM 804 C CA . PRO A 1 102 ? -6.689 -5.395 13.569 1.00 92.06 102 PRO A CA 1
ATOM 805 C C . PRO A 1 102 ? -7.542 -6.268 12.643 1.00 92.06 102 PRO A C 1
ATOM 807 O O . PRO A 1 102 ? -8.752 -6.389 12.820 1.00 92.06 102 PRO A O 1
ATOM 810 N N . LEU A 1 103 ? -6.893 -6.892 11.661 1.00 92.00 103 LEU A N 1
ATOM 811 C CA . LEU A 1 103 ? -7.530 -7.850 10.759 1.00 92.00 103 LEU A CA 1
ATOM 812 C C . LEU A 1 103 ? -6.964 -9.247 11.010 1.00 92.00 103 LEU A C 1
ATOM 814 O O . LEU A 1 103 ? -5.753 -9.451 10.953 1.00 92.00 103 LEU A O 1
ATOM 818 N N . GLU A 1 104 ? -7.857 -10.204 11.252 1.00 92.38 104 GLU A N 1
ATOM 819 C CA . GLU A 1 104 ? -7.534 -11.625 11.459 1.00 92.38 104 GLU A CA 1
ATOM 820 C C . GLU A 1 104 ? -8.111 -12.523 10.349 1.00 92.38 104 GLU A C 1
ATOM 822 O O . GLU A 1 104 ? -8.064 -13.746 10.424 1.00 92.38 104 GLU A O 1
ATOM 827 N N . ASP A 1 105 ? -8.636 -11.921 9.283 1.00 91.94 105 ASP A N 1
ATOM 828 C CA . ASP A 1 105 ? -9.320 -12.599 8.175 1.00 91.94 105 ASP A CA 1
ATOM 829 C C . ASP A 1 105 ? -8.367 -13.259 7.156 1.00 91.94 105 ASP A C 1
ATOM 831 O O . ASP A 1 105 ? -8.808 -13.819 6.152 1.00 91.94 105 ASP A O 1
ATOM 835 N N . GLY A 1 106 ? -7.055 -13.189 7.397 1.00 92.06 106 GLY A N 1
ATOM 836 C CA . GLY A 1 106 ? -6.030 -13.704 6.489 1.00 92.06 106 GLY A CA 1
ATOM 837 C C . GLY A 1 106 ? -5.794 -12.831 5.253 1.00 92.06 106 GLY A C 1
ATOM 838 O O . GLY A 1 106 ? -5.141 -13.282 4.310 1.00 92.06 106 GLY A O 1
ATOM 839 N N . SER A 1 107 ? -6.295 -11.592 5.235 1.00 92.50 107 SER A N 1
ATOM 840 C CA . SER A 1 107 ? -6.062 -10.647 4.144 1.00 92.50 107 SER A CA 1
ATOM 841 C C . SER A 1 107 ? -4.570 -10.369 3.922 1.00 92.50 107 SER A C 1
ATOM 843 O O . SER A 1 107 ? -3.789 -10.173 4.858 1.00 92.50 107 SER A O 1
ATOM 845 N N . VAL A 1 108 ? -4.170 -10.302 2.648 1.00 94.44 108 VAL A N 1
ATOM 846 C CA . VAL A 1 108 ? -2.780 -10.059 2.232 1.00 94.44 108 VAL A CA 1
ATOM 847 C C . VAL A 1 108 ? -2.679 -8.896 1.249 1.00 94.44 108 VAL A C 1
ATOM 849 O O . VAL A 1 108 ? -3.491 -8.747 0.336 1.00 94.44 108 VAL A O 1
ATOM 852 N N . LEU A 1 109 ? -1.634 -8.092 1.404 1.00 92.81 109 LEU A N 1
ATOM 853 C CA . LEU A 1 109 ? -1.183 -7.111 0.432 1.00 92.81 109 LEU A CA 1
ATOM 854 C C . LEU A 1 109 ? -0.471 -7.843 -0.708 1.00 92.81 109 LEU A C 1
ATOM 856 O O . LEU A 1 109 ? 0.339 -8.729 -0.450 1.00 92.81 109 LEU A O 1
ATOM 860 N N . ARG A 1 110 ? -0.752 -7.469 -1.958 1.00 93.06 110 ARG A N 1
ATOM 861 C CA . ARG A 1 110 ? -0.074 -8.000 -3.149 1.00 93.06 110 ARG A CA 1
ATOM 862 C C . ARG A 1 110 ? 0.731 -6.900 -3.824 1.00 93.06 110 ARG A C 1
ATOM 864 O O . ARG A 1 110 ? 0.207 -5.815 -4.055 1.00 93.06 110 ARG A O 1
ATOM 871 N N . MET A 1 111 ? 1.973 -7.202 -4.183 1.00 90.94 111 MET A N 1
ATOM 872 C CA . MET A 1 111 ? 2.887 -6.253 -4.817 1.00 90.94 111 MET A CA 1
ATOM 873 C C . MET A 1 111 ? 3.130 -6.615 -6.289 1.00 90.94 111 MET A C 1
ATOM 875 O O . MET A 1 111 ? 2.899 -7.744 -6.724 1.00 90.94 111 MET A O 1
ATOM 879 N N . GLY A 1 112 ? 3.637 -5.657 -7.073 1.00 87.62 112 GLY A N 1
ATOM 880 C CA . GLY A 1 112 ? 3.888 -5.835 -8.511 1.00 87.62 112 GLY A CA 1
ATOM 881 C C . GLY A 1 112 ? 4.918 -6.919 -8.863 1.00 87.62 112 GLY A C 1
ATOM 882 O O . GLY A 1 112 ? 4.990 -7.351 -10.010 1.00 87.62 112 GLY A O 1
ATOM 883 N N . ASN A 1 113 ? 5.691 -7.395 -7.885 1.00 91.25 113 ASN A N 1
ATOM 884 C CA . ASN A 1 113 ? 6.636 -8.505 -8.016 1.00 91.25 113 ASN A CA 1
ATOM 885 C C . ASN A 1 113 ? 6.054 -9.857 -7.560 1.00 91.25 113 ASN A C 1
ATOM 887 O O . ASN A 1 113 ? 6.822 -10.762 -7.245 1.00 91.25 113 ASN A O 1
ATOM 891 N N . VAL A 1 114 ? 4.724 -10.003 -7.501 1.00 91.94 114 VAL A N 1
ATOM 892 C CA . VAL A 1 114 ? 4.006 -11.233 -7.095 1.00 91.94 114 VAL A CA 1
ATOM 893 C C . VAL A 1 114 ? 4.142 -11.577 -5.604 1.00 91.94 114 VAL A C 1
ATOM 895 O O . VAL A 1 114 ? 3.393 -12.411 -5.100 1.00 91.94 114 VAL A O 1
ATOM 898 N N . ALA A 1 115 ? 5.033 -10.909 -4.870 1.00 92.81 115 ALA A N 1
ATOM 899 C CA . ALA A 1 115 ? 5.157 -11.082 -3.433 1.00 92.81 115 ALA A CA 1
ATOM 900 C C . ALA A 1 115 ? 3.872 -10.653 -2.707 1.00 92.81 115 ALA A C 1
ATOM 902 O O . ALA A 1 115 ? 3.121 -9.784 -3.171 1.00 92.81 115 ALA A O 1
ATOM 903 N N . THR A 1 116 ? 3.644 -11.273 -1.551 1.00 94.38 116 THR A N 1
ATOM 904 C CA . THR A 1 116 ? 2.476 -11.023 -0.710 1.00 94.38 116 THR A CA 1
ATOM 905 C C . THR A 1 116 ? 2.875 -10.868 0.744 1.00 94.38 116 THR A C 1
ATOM 907 O O . THR A 1 116 ? 3.727 -11.617 1.208 1.00 94.38 116 THR A O 1
ATOM 910 N N . GLU A 1 117 ? 2.220 -9.964 1.467 1.00 92.75 117 GLU A N 1
ATOM 911 C CA . GLU A 1 117 ? 2.471 -9.724 2.894 1.00 92.75 117 GLU A CA 1
ATOM 912 C C . GLU A 1 117 ? 1.155 -9.640 3.682 1.00 92.75 117 GLU A C 1
ATOM 914 O O . GLU A 1 117 ? 0.219 -8.996 3.206 1.00 92.75 117 GLU A O 1
ATOM 919 N N . PRO A 1 118 ? 1.043 -10.237 4.882 1.00 94.44 118 PRO A N 1
ATOM 920 C CA . PRO A 1 118 ? -0.171 -10.153 5.692 1.00 94.44 118 PRO A CA 1
ATOM 921 C C . PRO A 1 118 ? -0.529 -8.718 6.090 1.00 94.44 118 PRO A C 1
ATOM 923 O O . PRO A 1 118 ? 0.315 -7.932 6.537 1.00 94.44 118 PRO A O 1
ATOM 926 N N . ILE A 1 119 ? -1.813 -8.378 5.990 1.00 93.50 119 ILE A N 1
ATOM 927 C CA . ILE A 1 119 ? -2.325 -7.093 6.458 1.00 93.50 119 ILE A CA 1
ATOM 928 C C . ILE A 1 119 ? -2.657 -7.229 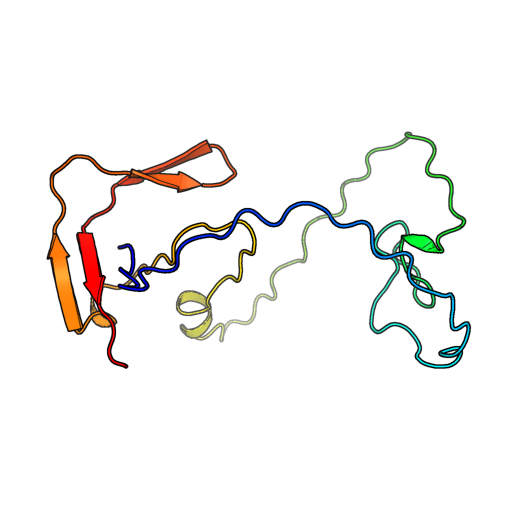7.942 1.00 93.50 119 ILE A C 1
ATOM 930 O O . ILE A 1 119 ? -3.615 -7.885 8.315 1.00 93.50 119 ILE A O 1
ATOM 934 N N . LYS A 1 120 ? -1.878 -6.559 8.798 1.00 92.75 120 LYS A N 1
ATOM 935 C CA . LYS A 1 120 ? -2.105 -6.568 10.258 1.00 92.75 120 LYS A CA 1
ATOM 936 C C . LYS A 1 120 ? -3.405 -5.886 10.693 1.00 92.75 120 LYS A C 1
ATOM 938 O O . LYS A 1 120 ? -3.860 -6.096 11.808 1.00 92.75 120 LYS A O 1
ATOM 943 N N . GLY A 1 121 ? -3.935 -5.003 9.858 1.00 93.00 121 GLY A N 1
ATOM 944 C CA . GLY A 1 121 ? -5.108 -4.204 10.168 1.00 93.00 121 GLY A CA 1
ATOM 945 C C . GLY A 1 121 ? -5.223 -2.976 9.283 1.00 93.00 121 GLY A C 1
ATOM 946 O O . GLY A 1 121 ? -4.321 -2.663 8.486 1.00 93.00 121 GLY A O 1
ATOM 947 N N . VAL A 1 122 ? -6.341 -2.290 9.455 1.00 93.12 122 VAL A N 1
ATOM 948 C CA . VAL A 1 122 ? -6.718 -1.098 8.707 1.00 93.12 122 VAL A CA 1
ATOM 949 C C . VAL A 1 122 ? -6.869 0.057 9.675 1.00 93.12 122 VAL A C 1
ATOM 951 O O . VAL A 1 122 ? -7.337 -0.129 10.792 1.00 93.12 122 VAL A O 1
ATOM 954 N N . GLY A 1 123 ? -6.444 1.249 9.276 1.00 91.00 123 GLY A N 1
ATOM 955 C CA . GLY A 1 123 ? -6.579 2.410 10.141 1.00 91.00 123 GLY A CA 1
ATOM 956 C C . GLY A 1 123 ? -7.030 3.664 9.418 1.00 91.00 123 GLY A C 1
ATOM 957 O O . GLY A 1 123 ? -6.968 3.758 8.189 1.00 91.00 123 GLY A O 1
ATOM 958 N N . LYS A 1 124 ? -7.472 4.636 10.216 1.00 89.31 124 LYS A N 1
ATOM 959 C CA . LYS A 1 124 ? -7.816 5.989 9.779 1.00 89.31 124 LYS A CA 1
ATOM 960 C C . LYS A 1 124 ? -6.802 6.975 10.339 1.00 89.31 124 LYS A C 1
ATOM 962 O O . LYS A 1 124 ? -6.385 6.894 11.497 1.00 89.31 124 LYS A O 1
ATOM 967 N N . ARG A 1 125 ? -6.392 7.908 9.493 1.00 82.38 125 ARG A N 1
ATOM 968 C CA . ARG A 1 125 ? -5.494 9.011 9.835 1.00 82.38 125 ARG A CA 1
ATOM 969 C C . ARG A 1 125 ? -6.332 10.279 10.043 1.00 82.38 125 ARG A C 1
ATOM 971 O O . ARG A 1 125 ? -7.422 10.377 9.480 1.00 82.38 125 ARG A O 1
ATOM 978 N N . THR A 1 126 ? -5.863 11.233 10.849 1.00 68.00 126 THR A N 1
ATOM 979 C CA . THR A 1 126 ? -6.550 12.533 10.999 1.00 68.00 126 THR A CA 1
ATOM 980 C C . THR A 1 126 ? -6.734 13.200 9.647 1.00 68.00 126 THR A C 1
ATOM 982 O O . THR A 1 126 ? -5.841 13.126 8.800 1.00 68.00 126 THR A O 1
ATOM 985 N N . LYS A 1 127 ? -7.857 13.903 9.490 1.00 59.97 127 LYS A N 1
ATOM 986 C CA . LYS A 1 127 ? -8.005 14.927 8.452 1.00 59.97 127 LYS A CA 1
ATOM 987 C C . LYS A 1 127 ? -7.162 16.156 8.766 1.00 59.97 127 LYS A C 1
ATOM 989 O O . LYS A 1 127 ? -6.986 16.445 9.970 1.00 59.97 127 LYS A O 1
#

Sequence (127 aa):
MVENDEKTGKFNKFKDNKRKLDRDNNDSNKKPKGGCWRCGKPGHFKKDCRVKITSGNKANIAGPSGSKDPNASQDDMLAWWVDSGATSHVCKDLKWFQEFEPLEDGSVLRMGNVATEPIKGVGKRTK

pLDDT: mean 72.66, std 18.11, range [38.62, 94.44]

Mean predicted aligned error: 19.11 Å

InterPro domains:
  IPR001878 Zinc finger, CCHC-type [PF00098] (35-50)
  IPR001878 Zinc finger, CCHC-type [PS50158] (36-50)
  IPR001878 Zinc finger, CCHC-type [SM00343] (35-51)
  IPR036875 Zinc finger, CCHC-type superfamily [SSF57756] (17-56)
  IPR054722 Retrovirus-related Pol polyprotein from transposon TNT 1-94-like, beta-barrel domain [PF22936] (80-124)

Secondary structure (DSSP, 8-state):
-EE-----------------------------SS--TTT--SSS-GGG------S--------------TT--GGGGTPPP--TT-SS-B-S-GGG-SEEEE--S--EEE-TTS-EEE--EEEE---

Solvent-accessible surface area (backbone atoms only — not comparable to full-atom values): 8943 Å² total; per-residue (Å²): 61,38,55,64,75,90,66,89,66,79,81,74,80,79,71,87,73,84,72,82,74,79,85,77,91,76,78,93,76,74,73,58,93,53,48,11,86,77,76,61,50,62,74,45,50,57,92,71,54,85,76,79,81,72,94,72,79,94,71,91,74,76,74,83,77,75,80,88,55,96,74,71,53,77,58,71,81,69,61,82,83,90,57,94,84,59,93,65,55,73,45,93,60,72,86,71,37,78,42,77,46,77,48,87,83,75,51,62,48,76,47,100,81,76,49,71,46,78,38,61,22,41,26,37,59,84,132

Radius of gyration: 22.15 Å; Cα contacts (8 Å, |Δi|>4): 104; chains: 1; bounding box: 46×41×49 Å

Organism: Helianthus annuus (NCBI:txid4232)

Foldseek 3Di:
DFEDPPPPDPPDPPDPPPDPDDDDPDDPPDFDPFAAPVPRHTRDHVVPDPDDDDPDDDDDDDDPDPPPDVPPDCVVVVDDDDDPPDPTDDDDDPVQFPAWDADPPQDWDADPVRDIDGDRTYGYGDD